Protein AF-A0A2V8WE41-F1 (afdb_monomer)

Mean predicted aligned error: 2.76 Å

Structure (mmCIF, N/CA/C/O backbone):
data_AF-A0A2V8WE41-F1
#
_entry.id   AF-A0A2V8WE41-F1
#
loop_
_atom_site.group_PDB
_atom_site.id
_atom_site.type_symbol
_atom_site.label_atom_id
_atom_site.label_alt_id
_atom_site.label_comp_id
_atom_site.label_asym_id
_atom_site.label_entity_id
_atom_site.label_seq_id
_atom_site.pdbx_PDB_ins_code
_atom_site.Cartn_x
_atom_site.Cartn_y
_atom_site.Cartn_z
_atom_site.occupancy
_atom_site.B_iso_or_equiv
_atom_site.auth_seq_id
_atom_site.auth_comp_id
_atom_site.auth_asym_id
_atom_site.auth_atom_id
_atom_site.pdbx_PDB_model_num
ATOM 1 N N . MET A 1 1 ? -6.592 -10.818 7.312 1.00 84.50 1 MET A N 1
ATOM 2 C CA . MET A 1 1 ? -8.055 -10.777 7.069 1.00 84.50 1 MET A CA 1
ATOM 3 C C . MET A 1 1 ? -8.878 -11.656 7.998 1.00 84.50 1 MET A C 1
ATOM 5 O O . MET A 1 1 ? -9.821 -11.130 8.564 1.00 84.50 1 MET A O 1
ATOM 9 N N . ALA A 1 2 ? -8.546 -12.934 8.218 1.00 91.69 2 ALA A N 1
ATOM 10 C CA . ALA A 1 2 ? -9.350 -13.812 9.088 1.00 91.69 2 ALA A CA 1
ATOM 11 C C . ALA A 1 2 ? -9.582 -13.257 10.512 1.00 91.69 2 ALA A C 1
ATOM 13 O O . ALA A 1 2 ? -10.676 -13.380 11.057 1.00 91.69 2 ALA A O 1
ATOM 14 N N . LEU A 1 3 ? -8.578 -12.574 11.078 1.00 94.12 3 LEU A N 1
ATOM 15 C CA . LEU A 1 3 ? -8.656 -11.977 12.416 1.00 94.12 3 LEU A CA 1
ATOM 16 C C . LEU A 1 3 ? -9.726 -10.892 12.559 1.00 94.12 3 LEU A C 1
ATOM 18 O O . LEU A 1 3 ? -10.172 -10.661 13.670 1.00 94.12 3 LEU A O 1
ATOM 22 N N . VAL A 1 4 ? -10.197 -10.273 11.473 1.00 95.44 4 VAL A N 1
ATOM 23 C CA . VAL A 1 4 ? -11.251 -9.246 11.549 1.00 95.44 4 VAL A CA 1
ATOM 24 C C . VAL A 1 4 ? -12.526 -9.781 12.221 1.00 95.44 4 VAL A C 1
ATOM 26 O O . VAL A 1 4 ? -13.232 -9.021 12.870 1.00 95.44 4 VAL A O 1
ATOM 29 N N . HIS A 1 5 ? -12.808 -11.083 12.105 1.00 93.94 5 HIS A N 1
ATOM 30 C CA . HIS A 1 5 ? -13.995 -11.696 12.708 1.00 93.94 5 HIS A CA 1
ATOM 31 C C . HIS A 1 5 ? -13.784 -12.167 14.151 1.00 93.94 5 HIS A C 1
ATOM 33 O O . HIS A 1 5 ? -14.721 -12.137 14.941 1.00 93.94 5 HIS A O 1
ATOM 39 N N . ALA A 1 6 ? -12.582 -12.645 14.479 1.00 96.06 6 ALA A N 1
ATOM 40 C CA . ALA A 1 6 ? -12.303 -13.300 15.759 1.00 96.06 6 ALA A CA 1
ATOM 41 C C . ALA A 1 6 ? -11.588 -12.392 16.773 1.00 96.06 6 ALA A C 1
ATOM 43 O O . ALA A 1 6 ? -11.730 -12.596 17.972 1.00 96.06 6 ALA A O 1
ATOM 44 N N . ALA A 1 7 ? -10.807 -11.430 16.281 1.00 97.31 7 ALA A N 1
ATOM 45 C CA . ALA A 1 7 ? -9.953 -10.530 17.053 1.00 97.31 7 ALA A CA 1
ATOM 46 C C . ALA A 1 7 ? -9.755 -9.198 16.287 1.00 97.31 7 ALA A C 1
ATOM 48 O O . ALA A 1 7 ? -8.649 -8.905 15.800 1.00 97.31 7 ALA A O 1
ATOM 49 N N . PRO A 1 8 ? -10.833 -8.415 16.065 1.00 97.25 8 PRO A N 1
ATOM 50 C CA . PRO A 1 8 ? -10.789 -7.192 15.263 1.00 97.25 8 PRO A CA 1
ATOM 51 C C . PRO A 1 8 ? -9.782 -6.163 15.789 1.00 97.25 8 PRO A C 1
ATOM 53 O O . PRO A 1 8 ? -9.145 -5.475 14.999 1.00 97.25 8 PRO A O 1
ATOM 56 N N . GLU A 1 9 ? -9.559 -6.091 17.096 1.00 97.81 9 GLU A N 1
ATOM 57 C CA . GLU A 1 9 ? -8.559 -5.231 17.729 1.00 97.81 9 GLU A CA 1
ATOM 58 C C . GLU A 1 9 ? -7.121 -5.559 17.297 1.00 97.81 9 GLU A C 1
ATOM 60 O O . GLU A 1 9 ? -6.329 -4.643 17.060 1.00 97.81 9 GLU A O 1
ATOM 65 N N . ILE A 1 10 ? -6.792 -6.842 17.096 1.00 98.06 10 ILE A N 1
ATOM 66 C CA . ILE A 1 10 ? -5.485 -7.254 16.560 1.00 98.06 10 ILE A CA 1
ATOM 67 C C . ILE A 1 10 ? -5.365 -6.819 15.098 1.00 98.06 10 ILE A C 1
ATOM 69 O O . ILE A 1 10 ? -4.333 -6.283 14.691 1.00 98.06 10 ILE A O 1
ATOM 73 N N . ALA A 1 11 ? -6.427 -6.999 14.305 1.00 98.06 11 ALA A N 1
ATOM 74 C CA . ALA A 1 11 ? -6.449 -6.535 12.919 1.00 98.06 11 ALA A CA 1
ATOM 75 C C . ALA A 1 11 ? -6.277 -5.008 12.836 1.00 98.06 11 ALA A C 1
ATOM 77 O O . ALA A 1 11 ? -5.469 -4.531 12.040 1.00 98.06 11 ALA A O 1
ATOM 78 N N . ARG A 1 12 ? -6.965 -4.257 13.704 1.00 98.50 12 ARG A N 1
ATOM 79 C CA . ARG A 1 12 ? -6.855 -2.798 13.827 1.00 98.50 12 ARG A CA 1
ATOM 80 C C . ARG A 1 12 ? -5.420 -2.370 14.121 1.00 98.50 12 ARG A C 1
ATOM 82 O O . ARG A 1 12 ? -4.882 -1.514 13.424 1.00 98.50 12 ARG A O 1
ATOM 89 N N . GLY A 1 13 ? -4.787 -2.986 15.120 1.00 98.44 13 GLY A N 1
ATOM 90 C CA . GLY A 1 13 ? -3.395 -2.706 15.472 1.00 98.44 13 GLY A CA 1
ATOM 91 C C . GLY A 1 13 ? -2.431 -3.003 14.322 1.00 98.44 13 GLY A C 1
ATOM 92 O O . GLY A 1 13 ? -1.543 -2.202 14.037 1.00 98.44 13 GLY A O 1
ATOM 93 N N . HIS A 1 14 ? -2.643 -4.110 13.606 1.00 98.19 14 HIS A N 1
ATOM 94 C CA . HIS A 1 14 ? -1.798 -4.489 12.475 1.00 98.19 14 HIS A CA 1
ATOM 95 C C . HIS A 1 14 ? -1.936 -3.536 11.278 1.00 98.19 14 HIS A C 1
ATOM 97 O O . HIS A 1 14 ? -0.935 -3.218 10.641 1.00 98.19 14 HIS A O 1
ATOM 103 N N . ILE A 1 15 ? -3.142 -3.029 10.999 1.00 98.69 15 ILE A N 1
ATOM 104 C CA . ILE A 1 15 ? -3.366 -2.004 9.965 1.00 98.69 15 ILE A CA 1
ATOM 105 C C . ILE A 1 15 ? -2.549 -0.746 10.272 1.00 98.69 15 ILE A C 1
ATOM 107 O O . ILE A 1 15 ? -1.835 -0.252 9.404 1.00 98.69 15 ILE A O 1
ATOM 111 N N . LEU A 1 16 ? -2.603 -0.257 11.515 1.00 98.81 16 LEU A N 1
ATOM 112 C CA . LEU A 1 16 ? -1.848 0.931 11.929 1.00 98.81 16 LEU A CA 1
ATOM 113 C C . LEU A 1 16 ? -0.333 0.679 11.925 1.00 98.81 16 LEU A C 1
ATOM 115 O O . LEU A 1 16 ? 0.436 1.558 11.541 1.00 98.81 16 LEU A O 1
ATOM 119 N N . CYS A 1 17 ? 0.101 -0.531 12.293 1.00 98.25 17 CYS A N 1
ATOM 120 C CA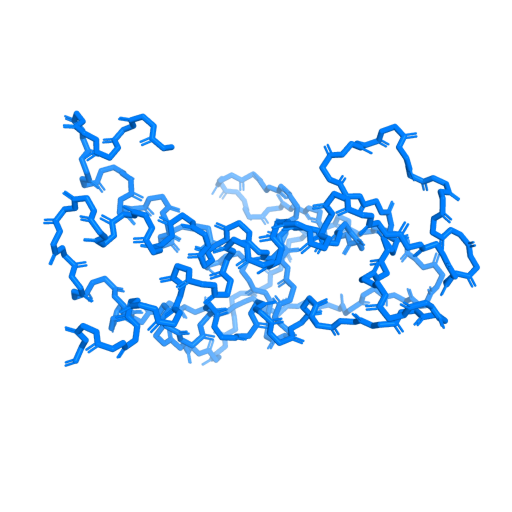 . CYS A 1 17 ? 1.503 -0.938 12.205 1.00 98.25 17 CYS A CA 1
ATOM 121 C C . CYS A 1 17 ? 2.012 -0.902 10.757 1.00 98.25 17 CYS A C 1
ATOM 123 O O . CYS A 1 17 ? 3.066 -0.320 10.503 1.00 98.25 17 CYS A O 1
ATOM 125 N N . ALA A 1 18 ? 1.245 -1.460 9.814 1.00 98.50 18 ALA A N 1
ATOM 126 C CA . ALA A 1 18 ? 1.572 -1.453 8.391 1.00 98.50 18 ALA A CA 1
ATOM 127 C C . ALA A 1 18 ? 1.534 -0.037 7.790 1.00 98.50 18 ALA A C 1
ATOM 129 O O . ALA A 1 18 ? 2.434 0.323 7.036 1.00 98.50 18 ALA A O 1
ATOM 130 N N . ALA A 1 19 ? 0.560 0.799 8.171 1.00 98.81 19 ALA A N 1
ATOM 131 C CA . ALA A 1 19 ? 0.517 2.209 7.768 1.00 98.81 19 ALA A CA 1
ATOM 132 C C . ALA A 1 19 ? 1.784 2.963 8.212 1.00 98.81 19 ALA A C 1
ATOM 134 O O . ALA A 1 19 ? 2.383 3.694 7.431 1.00 98.81 19 ALA A O 1
ATOM 135 N N . ALA A 1 20 ? 2.290 2.685 9.419 1.00 98.50 20 ALA A N 1
ATOM 136 C CA . ALA A 1 20 ? 3.538 3.268 9.917 1.00 98.50 20 ALA A CA 1
ATOM 137 C C . ALA A 1 20 ? 4.795 2.810 9.151 1.00 98.50 20 ALA A C 1
ATOM 139 O O . ALA A 1 20 ? 5.902 3.206 9.517 1.00 98.50 20 ALA A O 1
ATOM 140 N N . ARG A 1 21 ? 4.656 1.926 8.150 1.00 98.56 21 ARG A N 1
ATOM 141 C CA . ARG A 1 21 ? 5.721 1.499 7.230 1.00 98.56 21 ARG A CA 1
ATOM 142 C C . ARG A 1 21 ? 5.619 2.148 5.844 1.00 98.56 21 ARG A C 1
ATOM 144 O O . ARG A 1 21 ? 6.365 1.768 4.940 1.00 98.56 21 ARG A O 1
ATOM 151 N N . GLN A 1 22 ? 4.717 3.113 5.667 1.00 98.81 22 GLN A N 1
ATOM 152 C CA . GLN A 1 22 ? 4.604 3.906 4.448 1.00 98.81 22 GLN A CA 1
ATOM 153 C C . GLN A 1 22 ? 5.600 5.068 4.456 1.00 98.81 22 GLN A C 1
ATOM 155 O O . GLN A 1 22 ? 5.727 5.791 5.443 1.00 98.81 22 GLN A O 1
ATOM 160 N N . PHE A 1 23 ? 6.297 5.267 3.343 1.00 98.69 23 PHE A N 1
ATOM 161 C CA . PHE A 1 23 ? 7.160 6.419 3.117 1.00 98.69 23 PHE A CA 1
ATOM 162 C C . PHE A 1 23 ? 6.346 7.664 2.758 1.00 98.69 23 PHE A C 1
ATOM 164 O O . PHE A 1 23 ? 5.219 7.571 2.269 1.00 98.69 23 PHE A O 1
ATOM 171 N N . VAL A 1 24 ? 6.929 8.849 2.942 1.00 98.19 24 VAL A N 1
ATOM 172 C CA . VAL A 1 24 ? 6.277 10.125 2.594 1.00 98.19 24 VAL A CA 1
ATOM 173 C C . VAL A 1 24 ? 5.805 10.189 1.133 1.00 98.19 24 VAL A C 1
ATOM 175 O O . VAL A 1 24 ? 4.794 10.839 0.858 1.00 98.19 24 VAL A O 1
ATOM 178 N N . GLU A 1 25 ? 6.475 9.482 0.214 1.00 97.38 25 GLU A N 1
ATOM 179 C CA . GLU A 1 25 ? 6.115 9.391 -1.208 1.00 97.38 25 GLU A CA 1
ATOM 180 C C . GLU A 1 25 ? 4.944 8.433 -1.516 1.00 97.38 25 GLU A C 1
ATOM 182 O O . GLU A 1 25 ? 4.476 8.386 -2.657 1.00 97.38 25 GLU A O 1
ATOM 187 N N . GLY A 1 26 ? 4.455 7.682 -0.524 1.00 97.44 26 GLY A N 1
ATOM 188 C CA . GLY A 1 26 ? 3.282 6.809 -0.621 1.00 97.44 26 GLY A CA 1
ATOM 189 C C . GLY A 1 26 ? 3.572 5.336 -0.926 1.00 97.44 26 GLY A C 1
ATOM 190 O O . GLY A 1 26 ? 2.661 4.516 -0.812 1.00 97.44 26 GLY A O 1
ATOM 191 N N . ASP A 1 27 ? 4.806 4.975 -1.290 1.00 97.75 27 ASP A N 1
ATOM 192 C CA . ASP A 1 27 ? 5.252 3.576 -1.315 1.00 97.75 27 ASP A CA 1
ATOM 193 C C . ASP A 1 27 ? 5.609 3.083 0.095 1.00 97.75 27 ASP A C 1
ATOM 195 O O . ASP A 1 27 ? 5.593 3.851 1.053 1.00 97.75 27 ASP A O 1
ATOM 199 N N . VAL A 1 28 ? 5.888 1.791 0.246 1.00 98.38 28 VAL A N 1
ATOM 200 C CA . VAL A 1 28 ? 6.010 1.132 1.556 1.00 98.38 28 VAL A CA 1
ATOM 201 C C . VAL A 1 28 ? 7.273 0.274 1.633 1.00 98.38 28 VAL A C 1
ATOM 203 O O . VAL A 1 28 ? 7.940 0.024 0.626 1.00 98.38 28 VAL A O 1
ATOM 206 N N . GLN A 1 29 ? 7.614 -0.189 2.835 1.00 98.38 29 GLN A N 1
ATOM 207 C CA . GLN A 1 29 ? 8.491 -1.352 2.973 1.00 98.38 29 GLN A CA 1
ATOM 208 C C . GLN A 1 29 ? 7.726 -2.616 2.546 1.00 98.38 29 GLN A C 1
ATOM 210 O O . GLN A 1 29 ? 6.652 -2.885 3.077 1.00 98.38 29 GLN A O 1
ATOM 215 N N . HIS A 1 30 ? 8.300 -3.401 1.636 1.00 97.88 30 HIS A N 1
ATOM 216 C CA . HIS A 1 30 ? 7.763 -4.689 1.180 1.00 97.88 30 HIS A CA 1
ATOM 217 C C . HIS A 1 30 ? 7.709 -5.713 2.327 1.00 97.88 30 HIS A C 1
ATOM 219 O O . HIS A 1 30 ? 6.750 -6.460 2.490 1.00 97.88 30 HIS A O 1
ATOM 225 N N . TRP A 1 31 ? 8.729 -5.690 3.187 1.00 97.56 31 TRP A N 1
ATOM 226 C CA . TRP A 1 31 ? 8.748 -6.362 4.485 1.00 97.56 31 TRP A CA 1
ATOM 227 C C . TRP A 1 31 ? 9.684 -5.620 5.4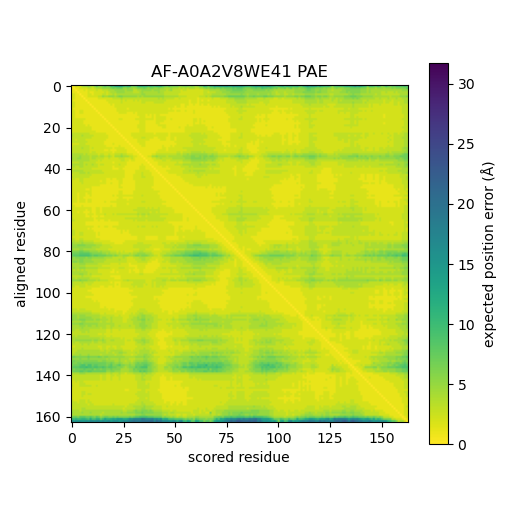42 1.00 97.56 31 TRP A C 1
ATOM 229 O O . TRP A 1 31 ? 10.551 -4.854 5.009 1.00 97.56 31 TRP A O 1
ATOM 239 N N . TRP A 1 32 ? 9.531 -5.857 6.746 1.00 98.19 32 TRP A N 1
ATOM 240 C CA . TRP A 1 32 ? 10.400 -5.290 7.779 1.00 98.19 32 TRP A CA 1
ATOM 241 C C . TRP A 1 32 ? 10.532 -6.212 8.997 1.00 98.19 32 TRP A C 1
ATOM 243 O O . TRP A 1 32 ? 9.673 -7.048 9.272 1.00 98.19 32 TRP A O 1
ATOM 253 N N . HIS A 1 33 ? 11.605 -6.021 9.759 1.00 97.50 33 HIS A N 1
ATOM 254 C CA . HIS A 1 33 ? 11.796 -6.598 11.082 1.00 97.50 33 HIS A CA 1
ATOM 255 C C . HIS A 1 33 ? 11.094 -5.725 12.134 1.00 97.50 33 HIS A C 1
ATOM 257 O O . HIS A 1 33 ? 11.444 -4.548 12.259 1.00 97.50 33 HIS A O 1
ATOM 263 N N . PRO A 1 34 ? 10.147 -6.263 12.926 1.00 94.25 34 PRO A N 1
ATOM 264 C CA . PRO A 1 34 ? 9.396 -5.470 13.904 1.00 94.25 34 PRO A CA 1
ATOM 265 C C . PRO A 1 34 ? 10.259 -4.783 14.970 1.00 94.25 34 PRO A C 1
ATOM 267 O O . PRO A 1 34 ? 9.931 -3.682 15.395 1.00 94.25 34 PRO A O 1
ATOM 270 N N . GLU A 1 35 ? 11.360 -5.414 15.386 1.00 93.81 35 GLU A N 1
ATOM 271 C CA . GLU A 1 35 ? 12.213 -4.913 16.473 1.00 93.81 35 GLU A CA 1
ATOM 272 C C . GLU A 1 35 ? 13.077 -3.719 16.054 1.00 93.81 35 GLU A C 1
ATOM 274 O O . GLU A 1 35 ? 13.228 -2.763 16.809 1.00 93.81 35 GLU A O 1
ATOM 279 N N . SER A 1 36 ? 13.650 -3.767 14.848 1.00 96.06 36 SER A N 1
ATOM 280 C CA . SER A 1 36 ? 14.603 -2.758 14.369 1.00 96.06 36 SER A CA 1
ATOM 281 C C . SER A 1 36 ? 14.011 -1.784 13.354 1.00 96.06 36 SER A C 1
ATOM 283 O O . SER A 1 36 ? 14.604 -0.741 13.093 1.00 96.06 36 SER A O 1
ATOM 285 N N . GLY A 1 37 ? 12.885 -2.129 12.724 1.00 96.69 37 GLY A N 1
ATOM 286 C CA . GLY A 1 37 ? 12.351 -1.414 11.563 1.00 96.69 37 GLY A CA 1
ATOM 287 C C . GLY A 1 37 ? 13.169 -1.604 10.280 1.00 96.69 37 GLY A C 1
ATOM 288 O O . GLY A 1 37 ? 12.807 -1.034 9.249 1.00 96.69 37 GLY A O 1
ATOM 289 N N . ALA A 1 38 ? 14.247 -2.401 10.314 1.00 98.06 38 ALA A N 1
ATOM 290 C CA . ALA A 1 38 ? 15.024 -2.743 9.128 1.00 98.06 38 ALA A CA 1
ATOM 291 C C . ALA A 1 38 ? 14.129 -3.471 8.125 1.00 98.06 38 ALA A C 1
ATOM 293 O O . ALA A 1 38 ? 13.483 -4.453 8.481 1.00 98.06 38 ALA A O 1
ATOM 294 N N . GLY A 1 39 ? 14.095 -3.013 6.882 1.00 97.88 39 GLY A N 1
ATOM 295 C CA . GLY A 1 39 ? 13.208 -3.586 5.881 1.00 97.88 39 GLY A CA 1
ATOM 296 C C . GLY A 1 39 ? 13.576 -3.170 4.473 1.00 97.88 39 GLY A C 1
ATOM 297 O O . GLY A 1 39 ? 14.421 -2.293 4.266 1.00 97.88 39 GLY A O 1
ATOM 298 N N . VAL A 1 40 ? 12.948 -3.821 3.502 1.00 97.88 40 VAL A N 1
ATOM 299 C CA . VAL A 1 40 ? 13.264 -3.623 2.088 1.00 97.88 40 VAL A CA 1
ATOM 300 C C . VAL A 1 40 ? 12.238 -2.700 1.454 1.00 97.88 40 VAL A C 1
ATOM 302 O O . VAL A 1 40 ? 11.041 -2.960 1.504 1.00 97.88 40 VAL A O 1
ATOM 305 N N . ARG A 1 41 ? 12.715 -1.624 0.828 1.00 98.00 41 ARG A 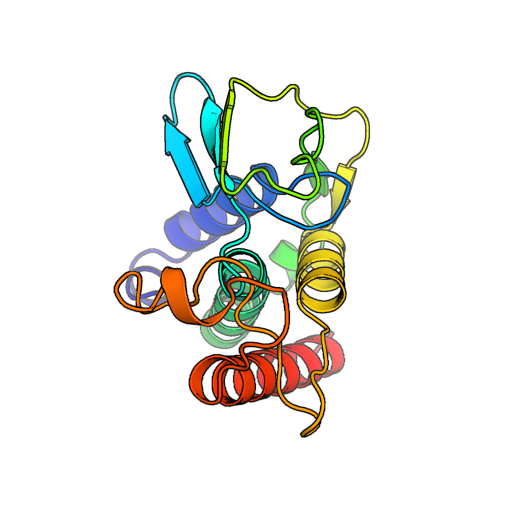N 1
ATOM 306 C CA . ARG A 1 41 ? 11.929 -0.779 -0.078 1.00 98.00 41 ARG A CA 1
ATOM 307 C C . ARG A 1 41 ? 12.105 -1.317 -1.495 1.00 98.00 41 ARG A C 1
ATOM 309 O O . ARG A 1 41 ? 13.246 -1.467 -1.930 1.00 98.00 41 ARG A O 1
ATOM 316 N N . THR A 1 42 ? 11.015 -1.608 -2.200 1.00 96.88 42 THR A N 1
ATOM 317 C CA . THR A 1 42 ? 11.034 -2.240 -3.534 1.00 96.88 42 THR A CA 1
ATOM 318 C C . THR A 1 42 ? 10.269 -1.402 -4.566 1.00 96.88 42 THR A C 1
ATOM 320 O O . THR A 1 42 ? 9.768 -0.312 -4.282 1.00 96.88 42 THR A O 1
ATOM 323 N N . ARG A 1 43 ? 10.185 -1.913 -5.800 1.00 95.88 43 ARG A N 1
ATOM 324 C CA . ARG A 1 43 ? 9.267 -1.432 -6.845 1.00 95.88 43 ARG A CA 1
ATOM 325 C C . ARG A 1 43 ? 8.090 -2.387 -7.081 1.00 95.88 43 ARG A C 1
ATOM 327 O O . ARG A 1 43 ? 7.513 -2.337 -8.169 1.00 95.88 43 ARG A O 1
ATOM 334 N N . ILE A 1 44 ? 7.776 -3.262 -6.124 1.00 97.50 44 ILE A N 1
ATOM 335 C CA . ILE A 1 44 ? 6.618 -4.158 -6.211 1.00 97.50 44 ILE A CA 1
ATOM 336 C C . ILE A 1 44 ? 5.349 -3.300 -6.203 1.00 97.50 44 ILE A C 1
ATOM 338 O O . ILE A 1 44 ? 5.209 -2.345 -5.438 1.00 97.50 44 ILE A O 1
ATOM 342 N N . SER A 1 45 ? 4.497 -3.537 -7.191 1.00 97.44 45 SER A N 1
ATOM 343 C CA . SER A 1 45 ? 3.472 -2.585 -7.620 1.00 97.44 45 SER A CA 1
ATOM 344 C C . SER A 1 45 ? 2.181 -2.671 -6.809 1.00 97.44 45 SER A C 1
ATOM 346 O O . SER A 1 45 ? 1.486 -1.660 -6.675 1.00 97.44 45 SER A O 1
ATOM 348 N N . ASP A 1 46 ? 1.890 -3.833 -6.226 1.00 98.19 46 ASP A N 1
ATOM 349 C CA . ASP A 1 46 ? 0.705 -4.078 -5.407 1.00 98.19 46 ASP A CA 1
ATOM 350 C C . ASP A 1 46 ? 0.905 -3.776 -3.920 1.00 98.19 46 ASP A C 1
ATOM 352 O O . ASP A 1 46 ? -0.083 -3.502 -3.239 1.00 98.19 46 ASP A O 1
ATOM 356 N N . ASP A 1 47 ? 2.152 -3.737 -3.435 1.00 98.31 47 ASP A N 1
ATOM 357 C CA . ASP A 1 47 ? 2.496 -3.459 -2.032 1.00 98.31 47 ASP A CA 1
ATOM 358 C C . ASP A 1 47 ? 1.682 -2.299 -1.417 1.00 98.31 47 ASP A C 1
ATOM 360 O O . ASP A 1 47 ? 1.077 -2.494 -0.356 1.00 98.31 47 ASP A O 1
ATOM 364 N N . PRO A 1 48 ? 1.573 -1.104 -2.048 1.00 98.38 48 PRO A N 1
ATOM 365 C CA . PRO A 1 48 ? 0.826 -0.001 -1.447 1.00 98.38 48 PRO A CA 1
ATOM 366 C C . PRO A 1 48 ? -0.684 -0.277 -1.363 1.00 98.38 48 PRO A C 1
ATOM 368 O O . PRO A 1 48 ? -1.335 0.156 -0.414 1.00 98.38 48 PRO A O 1
ATOM 371 N N . LEU A 1 49 ? -1.258 -1.004 -2.329 1.00 98.56 49 LEU A N 1
ATOM 372 C CA . LEU A 1 49 ? -2.708 -1.206 -2.467 1.00 98.56 49 LEU A CA 1
ATOM 373 C C . LEU A 1 49 ? -3.299 -2.134 -1.402 1.00 98.56 49 LEU A C 1
ATOM 375 O O . LEU A 1 49 ? -4.502 -2.077 -1.133 1.00 98.56 49 LEU A O 1
ATOM 379 N N . TRP A 1 50 ? -2.477 -2.946 -0.739 1.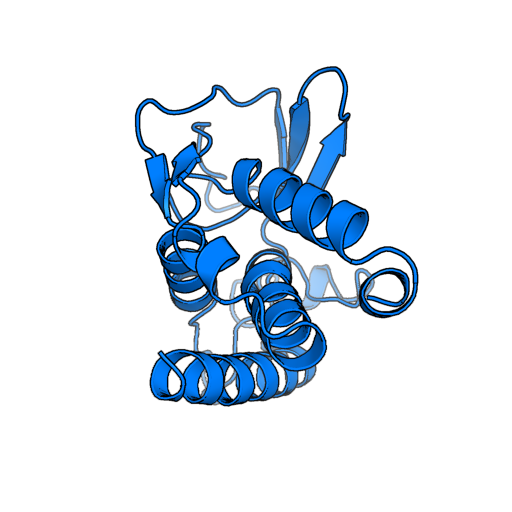00 98.62 50 TRP A N 1
ATOM 380 C CA . TRP A 1 50 ? -2.945 -3.792 0.356 1.00 98.62 50 TRP A CA 1
ATOM 381 C C . TRP A 1 50 ? -3.474 -2.987 1.547 1.00 98.62 50 TRP A C 1
ATOM 383 O O . TRP A 1 50 ? -4.443 -3.409 2.183 1.00 98.62 50 TRP A O 1
ATOM 393 N N . LEU A 1 51 ? -2.905 -1.812 1.834 1.00 98.62 51 LEU A N 1
ATOM 394 C CA . LEU A 1 51 ? -3.354 -0.969 2.944 1.00 98.62 51 LEU A CA 1
ATOM 395 C C . LEU A 1 51 ? -4.808 -0.474 2.779 1.00 98.62 51 LEU A C 1
ATOM 397 O O . LEU A 1 51 ? -5.621 -0.753 3.670 1.00 98.62 51 LEU A O 1
ATOM 401 N N . PRO A 1 52 ? -5.190 0.212 1.679 1.00 98.44 52 PRO A N 1
ATOM 402 C CA . PRO A 1 52 ? -6.576 0.624 1.460 1.00 98.44 52 PRO A CA 1
ATOM 403 C C . PRO A 1 52 ? -7.529 -0.572 1.341 1.00 98.44 52 PRO A C 1
ATOM 405 O O . PRO A 1 52 ? -8.625 -0.513 1.902 1.00 98.44 52 PRO A O 1
ATOM 408 N N . PHE A 1 53 ? -7.109 -1.677 0.708 1.00 98.31 53 PHE A N 1
ATOM 409 C CA . PHE A 1 53 ? -7.913 -2.902 0.609 1.00 98.31 53 PHE A CA 1
ATOM 410 C C . PHE A 1 53 ? -8.313 -3.449 1.988 1.00 98.31 53 PHE A C 1
ATOM 412 O O . PHE A 1 53 ? -9.493 -3.646 2.295 1.00 98.31 53 PHE A O 1
ATOM 419 N N . VAL A 1 54 ? -7.320 -3.677 2.852 1.00 98.00 54 VAL A N 1
ATOM 420 C CA . VAL A 1 54 ? -7.538 -4.242 4.188 1.00 98.00 54 VAL A CA 1
ATOM 421 C C . VAL A 1 54 ? -8.306 -3.265 5.073 1.00 98.00 54 VAL A C 1
ATOM 423 O O . VAL A 1 54 ? -9.185 -3.693 5.822 1.00 98.00 54 VAL A O 1
ATOM 426 N N . THR A 1 55 ? -8.022 -1.966 4.964 1.00 98.38 55 THR A N 1
ATOM 427 C CA . THR A 1 55 ? -8.719 -0.917 5.721 1.00 98.38 55 THR A CA 1
ATOM 428 C C . THR A 1 55 ? -10.207 -0.889 5.392 1.00 98.38 55 THR A C 1
ATOM 430 O O . THR A 1 55 ? -11.031 -0.971 6.303 1.00 98.38 55 THR A O 1
ATOM 433 N N . ALA A 1 56 ? -10.571 -0.850 4.106 1.00 97.75 56 ALA A N 1
ATOM 434 C CA . ALA A 1 56 ? -11.972 -0.845 3.694 1.00 97.75 56 ALA A CA 1
ATOM 435 C C . ALA A 1 56 ? -12.704 -2.100 4.178 1.00 97.75 56 ALA A C 1
ATOM 437 O O . ALA A 1 56 ? -13.799 -2.018 4.740 1.00 97.75 56 ALA A O 1
ATOM 438 N N . ARG A 1 57 ? -12.071 -3.272 4.055 1.00 96.81 57 ARG A N 1
ATOM 439 C CA . ARG A 1 57 ? -12.666 -4.525 4.525 1.00 96.81 57 ARG A CA 1
ATOM 440 C C . ARG A 1 57 ? -12.785 -4.596 6.050 1.00 96.81 57 ARG A C 1
ATOM 442 O O . ARG A 1 57 ? -13.777 -5.146 6.529 1.00 96.81 57 ARG A O 1
ATOM 449 N N . TYR A 1 58 ? -11.828 -4.053 6.804 1.00 97.88 58 TYR A N 1
ATOM 450 C CA . TYR A 1 58 ? -11.928 -3.927 8.261 1.00 97.88 58 TYR A CA 1
ATOM 451 C C . TYR A 1 58 ? -13.148 -3.088 8.637 1.00 97.88 58 TYR A C 1
ATOM 453 O O . TYR A 1 58 ? -14.039 -3.612 9.301 1.00 97.88 58 TYR A O 1
ATOM 461 N N . VAL A 1 59 ? -13.249 -1.853 8.129 1.00 97.38 59 VAL A N 1
ATOM 462 C CA . VAL A 1 59 ? -14.356 -0.939 8.463 1.00 97.38 59 VAL A CA 1
ATOM 463 C C . VAL A 1 59 ? -15.703 -1.537 8.066 1.00 97.38 59 VAL A C 1
ATOM 465 O O . VAL A 1 59 ? -16.628 -1.543 8.871 1.00 97.38 59 VAL A O 1
ATOM 468 N N . ARG A 1 60 ? -15.807 -2.122 6.868 1.00 95.44 60 ARG A N 1
ATOM 469 C CA . ARG A 1 60 ? -17.032 -2.789 6.399 1.00 95.44 60 ARG A CA 1
ATOM 470 C C . ARG A 1 60 ? -17.483 -3.916 7.332 1.00 95.44 60 ARG A C 1
ATOM 472 O O . ARG A 1 60 ? -18.675 -4.153 7.478 1.00 95.44 60 ARG A O 1
ATOM 479 N N . THR A 1 61 ? -16.537 -4.642 7.925 1.00 95.88 61 THR A N 1
ATOM 480 C CA . THR A 1 61 ? -16.849 -5.816 8.749 1.00 95.88 61 THR A CA 1
ATOM 481 C C . THR A 1 61 ? -17.117 -5.450 10.208 1.00 95.88 61 THR A C 1
ATOM 483 O O . THR A 1 61 ? -17.941 -6.096 10.847 1.00 95.88 61 THR A O 1
ATOM 486 N N . THR A 1 62 ? -16.426 -4.443 10.746 1.00 96.62 62 THR A N 1
ATOM 487 C CA . THR A 1 62 ? -16.502 -4.074 12.170 1.00 96.62 62 THR A CA 1
ATOM 488 C C . THR A 1 62 ? -17.392 -2.865 12.441 1.00 96.62 62 THR A C 1
ATOM 490 O O . THR A 1 62 ? -17.825 -2.677 13.574 1.00 96.62 62 THR A O 1
ATOM 493 N N . GLY A 1 63 ? -17.642 -2.024 11.435 1.00 95.50 63 GLY A N 1
ATOM 494 C CA . GLY A 1 63 ? -18.273 -0.712 11.591 1.00 95.50 63 GLY A CA 1
ATOM 495 C C . GLY A 1 63 ? -17.362 0.360 12.203 1.00 95.50 63 GLY A C 1
ATOM 496 O O . GLY A 1 63 ? -17.791 1.501 12.356 1.00 95.50 63 GLY A O 1
ATOM 497 N N . ASP A 1 64 ? -16.108 0.039 12.548 1.00 96.62 64 ASP A N 1
ATOM 498 C CA . ASP A 1 64 ? -15.176 0.983 13.175 1.00 96.62 64 ASP A CA 1
ATOM 499 C C . ASP A 1 64 ? -14.552 1.933 12.141 1.00 96.62 64 ASP A C 1
ATOM 501 O O . ASP A 1 64 ? -13.398 1.784 11.741 1.00 96.62 64 ASP A O 1
ATOM 505 N N . ALA A 1 65 ? -15.314 2.943 11.722 1.00 96.62 65 ALA A N 1
ATOM 506 C CA . ALA A 1 65 ? -14.819 4.000 10.842 1.00 96.62 65 ALA A CA 1
ATOM 507 C C . ALA A 1 65 ? -13.804 4.934 11.532 1.00 96.62 65 ALA A C 1
ATOM 509 O O . ALA A 1 65 ? -13.040 5.616 10.851 1.00 96.62 65 ALA A O 1
ATOM 510 N N . THR A 1 66 ? -13.734 4.938 12.870 1.00 97.00 66 THR A N 1
ATOM 511 C CA . THR A 1 66 ? -12.828 5.819 13.634 1.00 97.00 66 THR A CA 1
ATOM 512 C C . THR A 1 66 ? -11.352 5.485 13.418 1.00 97.00 66 THR A C 1
ATOM 514 O O . THR A 1 66 ? -10.479 6.325 13.652 1.00 97.00 66 THR A O 1
ATOM 517 N N . ILE A 1 67 ? -11.051 4.272 12.930 1.00 98.19 67 ILE A N 1
ATOM 518 C CA . ILE A 1 67 ? -9.697 3.891 12.520 1.00 98.19 67 ILE A CA 1
ATOM 519 C C . ILE A 1 67 ? -9.143 4.834 11.438 1.00 98.19 67 ILE A C 1
ATOM 521 O O . ILE A 1 67 ? -7.945 5.103 11.418 1.00 98.19 67 ILE A O 1
ATOM 525 N N . LEU A 1 68 ? -10.004 5.381 10.571 1.00 98.38 68 LEU A N 1
ATOM 526 C CA . LEU A 1 68 ? -9.601 6.260 9.471 1.00 98.38 68 LEU A CA 1
ATOM 527 C C . LEU A 1 68 ? -9.010 7.585 9.947 1.00 98.38 68 LEU A C 1
ATOM 529 O O . LEU A 1 68 ? -8.230 8.184 9.209 1.00 98.38 68 LEU A O 1
ATOM 533 N N . ASP A 1 69 ? -9.358 8.012 11.161 1.00 98.31 69 ASP A N 1
ATOM 534 C CA . ASP A 1 69 ? -8.905 9.259 11.780 1.00 98.31 69 ASP A CA 1
ATOM 535 C C . ASP A 1 69 ? -7.672 9.077 12.671 1.00 98.31 69 ASP A C 1
ATOM 537 O O . ASP A 1 69 ? -7.150 10.047 13.216 1.00 98.31 69 ASP A O 1
ATOM 541 N N . GLN A 1 70 ? -7.176 7.845 12.819 1.00 98.69 70 GLN A N 1
ATOM 542 C CA . GLN A 1 70 ? -5.953 7.587 13.575 1.00 98.69 70 GLN A CA 1
ATOM 543 C C . GLN A 1 70 ? -4.764 8.227 12.870 1.00 98.69 70 GLN A C 1
ATOM 545 O O . GLN A 1 70 ? -4.530 7.969 11.690 1.00 98.69 70 GLN A O 1
ATOM 550 N N . ILE A 1 71 ? -4.015 9.041 13.608 1.00 98.81 71 ILE A N 1
ATOM 551 C CA . ILE A 1 71 ? -2.802 9.687 13.119 1.00 98.81 71 ILE A CA 1
ATOM 552 C C . ILE A 1 71 ? -1.645 8.693 13.219 1.00 98.81 71 ILE A C 1
ATOM 554 O O . ILE A 1 71 ? -1.422 8.089 14.269 1.00 98.81 71 ILE A O 1
ATOM 558 N N . VAL A 1 72 ? -0.929 8.514 12.112 1.00 98.69 72 VAL A N 1
ATOM 559 C CA . VAL A 1 72 ? 0.209 7.603 11.988 1.00 98.69 72 VAL A CA 1
ATOM 560 C C . VAL A 1 72 ? 1.355 8.344 11.285 1.00 98.69 72 VAL A C 1
ATOM 562 O O . VAL A 1 72 ? 1.114 8.994 10.259 1.00 98.69 72 VAL A O 1
ATOM 565 N N . PRO A 1 73 ? 2.596 8.275 11.798 1.00 98.56 73 PRO A N 1
ATOM 566 C CA . PRO A 1 73 ? 3.738 8.899 11.142 1.00 98.56 73 PRO A CA 1
ATOM 567 C C . PRO A 1 73 ? 4.130 8.147 9.865 1.00 98.56 73 PRO A C 1
ATOM 569 O O . PRO A 1 73 ? 3.954 6.931 9.766 1.00 98.56 73 PRO A O 1
ATOM 572 N N . PHE A 1 74 ? 4.697 8.872 8.903 1.00 98.88 74 PHE A N 1
ATOM 573 C CA . PHE A 1 74 ? 5.348 8.277 7.736 1.00 98.88 74 PHE A CA 1
ATOM 574 C C . PHE A 1 74 ? 6.810 7.924 8.044 1.00 98.88 74 PHE A C 1
ATOM 576 O O . PHE A 1 74 ? 7.377 8.307 9.069 1.00 98.88 74 PHE A O 1
ATOM 583 N N . LEU A 1 75 ? 7.446 7.226 7.112 1.00 98.69 75 LEU A N 1
ATOM 584 C CA . LEU A 1 75 ? 8.880 6.982 7.087 1.00 98.69 75 LEU A CA 1
ATOM 585 C C . LEU A 1 75 ? 9.594 7.909 6.100 1.00 98.69 75 LEU A C 1
ATOM 587 O O . LEU A 1 75 ? 9.055 8.283 5.057 1.00 98.69 75 LEU A O 1
ATOM 591 N N . GLU A 1 76 ? 10.855 8.203 6.395 1.00 98.25 76 GLU A N 1
ATOM 592 C CA . GLU A 1 76 ? 11.787 8.860 5.485 1.00 98.25 76 GLU A CA 1
ATOM 593 C C . GLU A 1 76 ? 13.013 7.971 5.253 1.00 98.25 76 GLU A C 1
ATOM 595 O O . GLU A 1 76 ? 13.635 7.441 6.176 1.00 98.25 76 GLU A O 1
ATOM 600 N N . ALA A 1 77 ? 13.364 7.802 3.982 1.00 97.00 77 ALA A N 1
ATOM 601 C CA . ALA A 1 77 ? 14.606 7.191 3.536 1.00 97.00 77 ALA A CA 1
ATOM 602 C C . ALA A 1 77 ? 14.880 7.622 2.096 1.00 97.00 77 ALA A C 1
ATOM 604 O O . ALA A 1 77 ? 13.970 8.048 1.383 1.00 97.00 77 ALA A O 1
ATOM 605 N N . LYS A 1 78 ? 16.124 7.449 1.639 1.00 95.94 78 LYS A N 1
ATOM 606 C CA . LYS A 1 78 ? 16.491 7.702 0.243 1.00 95.94 78 LYS A CA 1
ATOM 607 C C . LYS A 1 78 ? 15.555 6.914 -0.704 1.00 95.94 78 LYS A C 1
ATOM 609 O O . LYS A 1 78 ? 15.411 5.701 -0.521 1.00 95.94 78 LYS A O 1
ATOM 614 N N . PRO A 1 79 ? 14.926 7.563 -1.702 1.00 95.50 79 PRO A N 1
ATOM 615 C CA . PRO A 1 79 ? 14.177 6.864 -2.742 1.00 95.50 79 PRO A CA 1
ATOM 616 C C . PRO A 1 79 ? 15.071 5.928 -3.557 1.00 95.50 79 PRO A C 1
ATOM 618 O O . PRO A 1 79 ? 16.270 6.171 -3.702 1.00 95.50 79 PRO A O 1
ATOM 621 N N . LEU A 1 80 ? 14.473 4.886 -4.139 1.00 95.44 80 LEU A N 1
ATOM 622 C CA . LEU A 1 80 ? 15.187 4.001 -5.058 1.00 95.44 80 LEU A CA 1
ATOM 623 C C . LEU A 1 80 ? 15.646 4.770 -6.298 1.00 95.44 80 LEU A C 1
ATOM 625 O O . LEU A 1 80 ? 14.848 5.439 -6.965 1.00 95.44 80 LEU A O 1
ATOM 629 N N . GLU A 1 81 ? 16.919 4.608 -6.649 1.00 94.06 81 GLU A N 1
ATOM 630 C CA . GLU A 1 81 ? 17.458 5.115 -7.912 1.00 94.06 81 GLU A CA 1
ATOM 631 C C . GLU A 1 81 ? 16.744 4.458 -9.104 1.00 94.06 81 GLU A C 1
ATOM 633 O O . GLU A 1 81 ? 16.124 3.398 -8.975 1.00 94.06 81 GLU A O 1
ATOM 638 N N . ALA A 1 82 ? 16.786 5.084 -10.283 1.00 88.00 82 ALA A N 1
ATOM 639 C CA . ALA A 1 82 ? 15.959 4.675 -11.425 1.00 88.00 82 ALA A CA 1
ATOM 640 C C . ALA A 1 82 ? 16.153 3.199 -11.832 1.00 88.00 82 ALA A C 1
ATOM 642 O O . ALA A 1 82 ? 15.183 2.530 -12.177 1.00 88.00 82 ALA A O 1
ATOM 643 N N . GLN A 1 83 ? 17.382 2.685 -11.747 1.00 86.75 83 GLN A N 1
ATOM 644 C CA . GLN A 1 83 ? 17.740 1.300 -12.075 1.00 86.75 83 GLN A CA 1
ATOM 645 C C . GLN A 1 83 ? 17.776 0.374 -10.849 1.00 86.75 83 GLN A C 1
ATOM 647 O O . GLN A 1 83 ? 18.010 -0.823 -10.995 1.00 86.75 83 GLN A O 1
ATOM 652 N N . GLN A 1 84 ? 17.549 0.907 -9.648 1.00 92.50 84 GLN A N 1
ATOM 653 C CA . GLN A 1 84 ? 17.543 0.131 -8.417 1.00 92.50 84 GLN A CA 1
ATOM 654 C C . GLN A 1 84 ? 16.178 -0.542 -8.229 1.00 92.50 84 GLN A C 1
ATOM 656 O O . GLN A 1 84 ? 15.135 0.120 -8.261 1.00 92.50 84 GLN A O 1
ATOM 661 N N . THR A 1 85 ? 16.187 -1.860 -8.039 1.00 91.12 85 THR A N 1
ATOM 662 C CA . THR A 1 85 ? 14.981 -2.668 -7.797 1.00 91.12 85 THR A CA 1
ATOM 663 C C . THR A 1 85 ? 14.577 -2.664 -6.331 1.00 91.12 85 THR A C 1
ATOM 665 O O . THR A 1 85 ? 13.385 -2.621 -6.031 1.00 91.12 85 THR A O 1
ATOM 668 N N . GLU A 1 86 ? 15.564 -2.671 -5.433 1.00 95.44 86 GLU A N 1
ATOM 669 C CA . GLU A 1 86 ? 15.353 -2.745 -3.993 1.00 95.44 86 GLU A CA 1
ATOM 670 C C . GLU A 1 86 ? 16.475 -2.085 -3.181 1.00 95.44 86 GLU A C 1
ATOM 672 O O . GLU A 1 86 ? 17.600 -1.896 -3.655 1.00 95.44 86 GLU A O 1
ATOM 677 N N . SER A 1 87 ? 16.162 -1.740 -1.933 1.00 97.56 87 SER A N 1
ATOM 678 C CA . SER A 1 87 ? 17.119 -1.253 -0.942 1.00 97.56 87 SER A CA 1
ATOM 679 C C . SER A 1 87 ? 16.732 -1.747 0.445 1.00 97.56 87 SER A C 1
ATOM 681 O O . SER A 1 87 ? 15.626 -1.467 0.904 1.00 97.56 87 SER A O 1
ATOM 683 N N . LEU A 1 88 ? 17.660 -2.413 1.134 1.00 97.56 88 LEU A N 1
ATOM 684 C CA . LEU A 1 88 ? 17.541 -2.728 2.557 1.00 97.56 88 LEU A CA 1
ATOM 685 C C . LEU A 1 88 ? 18.110 -1.569 3.380 1.00 97.56 88 LEU A C 1
ATOM 687 O O . LEU A 1 88 ? 19.267 -1.185 3.202 1.00 97.56 88 LEU A O 1
ATOM 691 N N . SER A 1 89 ? 17.313 -1.008 4.284 1.00 97.25 89 SER A N 1
ATOM 692 C CA . SER A 1 89 ? 17.763 0.040 5.204 1.00 97.25 89 SER A CA 1
ATOM 693 C C . SER A 1 89 ? 16.924 0.064 6.481 1.00 97.25 89 SER A C 1
ATOM 695 O O . SER A 1 89 ? 15.888 -0.596 6.581 1.00 97.25 89 SER A O 1
ATOM 697 N N . ILE A 1 90 ? 17.390 0.824 7.474 1.00 98.12 90 ILE A N 1
ATOM 698 C CA . ILE A 1 90 ? 16.584 1.229 8.627 1.00 98.12 90 ILE A CA 1
ATOM 699 C C . ILE A 1 90 ? 16.130 2.667 8.345 1.00 98.12 90 ILE A C 1
ATOM 701 O O . ILE A 1 90 ? 16.965 3.574 8.389 1.00 98.12 90 ILE A O 1
ATOM 705 N N . PRO A 1 91 ? 14.858 2.886 7.978 1.00 97.69 91 PRO A N 1
ATOM 706 C CA . PRO A 1 91 ? 14.338 4.220 7.722 1.00 97.69 91 PRO A CA 1
ATOM 707 C C . PRO A 1 91 ? 14.161 4.992 9.030 1.00 97.69 91 PRO A C 1
ATOM 709 O O . PRO A 1 91 ? 14.015 4.402 10.103 1.00 97.69 91 PRO A O 1
ATOM 712 N N . ILE A 1 92 ? 14.137 6.319 8.936 1.00 97.88 92 ILE A N 1
ATOM 713 C CA . ILE A 1 92 ? 13.798 7.168 10.079 1.00 97.88 92 ILE A CA 1
ATOM 714 C C . ILE A 1 92 ? 12.290 7.415 10.103 1.00 97.88 92 ILE A C 1
ATOM 716 O O . ILE A 1 92 ? 11.635 7.447 9.059 1.00 97.88 92 ILE A O 1
ATOM 720 N N . VAL A 1 93 ? 11.736 7.601 11.298 1.00 98.12 93 VAL A N 1
ATOM 721 C CA . VAL A 1 93 ? 10.360 8.085 11.445 1.00 98.12 93 VAL A CA 1
ATOM 722 C C . VAL A 1 93 ? 10.341 9.561 11.050 1.00 98.12 93 VAL A C 1
ATOM 724 O O . VAL A 1 93 ? 11.117 10.351 11.585 1.00 98.12 93 VAL A O 1
ATOM 727 N N . SER A 1 94 ? 9.488 9.912 10.091 1.00 97.81 94 SER A N 1
ATOM 728 C CA . SER A 1 94 ? 9.326 11.280 9.600 1.00 97.81 94 SER A CA 1
ATOM 729 C C . SER A 1 94 ? 8.698 12.176 10.669 1.00 97.81 94 SER A C 1
ATOM 731 O O . SER A 1 94 ? 7.921 11.721 11.507 1.00 97.81 94 SER A O 1
ATOM 733 N N . HIS A 1 95 ? 8.964 13.480 10.585 1.00 97.38 95 HIS A N 1
ATOM 734 C CA . HIS A 1 95 ? 8.160 14.490 11.284 1.00 97.38 95 HIS A CA 1
ATOM 735 C C . HIS A 1 95 ? 6.783 14.704 10.635 1.00 97.38 95 HIS A C 1
ATOM 737 O O . HIS A 1 95 ? 5.925 15.369 11.210 1.00 97.38 95 HIS A O 1
ATOM 7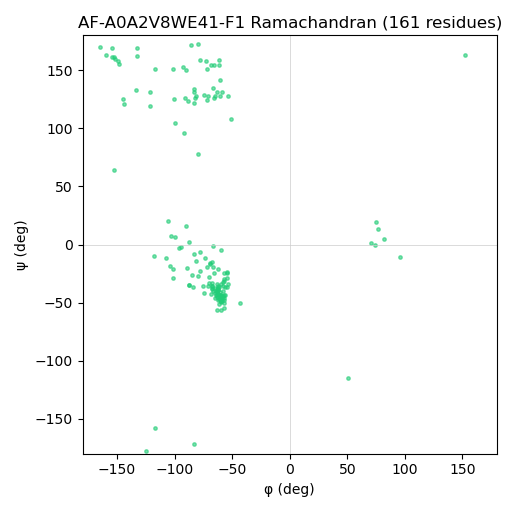43 N N . THR A 1 96 ? 6.577 14.165 9.433 1.00 98.25 96 THR A N 1
ATOM 744 C CA . THR A 1 96 ? 5.293 14.171 8.741 1.00 98.25 96 THR A CA 1
ATOM 745 C C . THR A 1 96 ? 4.443 13.013 9.239 1.00 98.25 96 THR A C 1
ATOM 747 O O . THR A 1 96 ? 4.865 11.855 9.242 1.00 98.25 96 THR A O 1
ATOM 750 N N . GLU A 1 97 ? 3.200 13.321 9.577 1.00 98.56 97 GLU A N 1
ATOM 751 C CA . GLU A 1 97 ? 2.176 12.356 9.952 1.00 98.56 97 GLU A CA 1
ATOM 752 C C . GLU A 1 97 ? 0.877 12.643 9.202 1.00 98.56 97 GLU A C 1
ATOM 754 O O . GLU A 1 97 ? 0.683 13.714 8.621 1.00 98.56 97 GLU A O 1
ATOM 759 N N . GLY A 1 98 ? -0.003 11.652 9.162 1.00 98.56 98 GLY A N 1
ATOM 760 C CA . GLY A 1 98 ? -1.287 11.755 8.489 1.00 98.56 98 GLY A CA 1
ATOM 761 C C . GLY A 1 98 ? -2.289 10.793 9.094 1.00 98.56 98 GLY A C 1
ATOM 762 O O . GLY A 1 98 ? -1.921 9.836 9.774 1.00 98.56 98 GLY A O 1
ATOM 763 N N . THR A 1 99 ? -3.569 11.040 8.844 1.00 98.81 99 THR A N 1
ATOM 764 C CA . THR A 1 99 ? -4.609 10.080 9.211 1.00 98.81 99 THR A CA 1
ATOM 765 C C . THR A 1 99 ? -4.458 8.800 8.388 1.00 98.81 99 THR A C 1
ATOM 767 O O . THR A 1 99 ? -3.950 8.840 7.266 1.00 98.81 99 THR A O 1
ATOM 770 N N . LEU A 1 100 ? -4.936 7.656 8.881 1.00 98.81 100 LEU A N 1
ATOM 771 C CA . LEU A 1 100 ? -4.933 6.409 8.104 1.00 98.81 100 LEU A CA 1
ATOM 772 C C . LEU A 1 100 ? -5.621 6.580 6.736 1.00 98.81 100 LEU A C 1
ATOM 774 O O . LEU A 1 100 ? -5.195 5.992 5.741 1.00 98.81 100 LEU A O 1
ATOM 778 N N . LEU A 1 101 ? -6.654 7.424 6.662 1.00 98.56 101 LEU A N 1
ATOM 779 C CA . LEU A 1 101 ? -7.276 7.815 5.399 1.00 98.56 101 LEU A CA 1
ATOM 780 C C . LEU A 1 101 ? -6.279 8.470 4.426 1.00 98.56 101 LEU A C 1
ATOM 782 O O . LEU A 1 101 ? -6.281 8.147 3.238 1.00 98.56 101 LEU A O 1
ATOM 786 N N . GLU A 1 102 ? -5.431 9.376 4.906 1.00 98.69 102 GLU A N 1
ATOM 787 C CA . GLU A 1 102 ? -4.392 10.007 4.089 1.00 98.69 102 GLU A CA 1
ATOM 788 C C . GLU A 1 102 ? -3.349 8.986 3.612 1.00 98.69 102 GLU A C 1
ATOM 790 O O . GLU A 1 102 ? -2.998 8.982 2.432 1.00 98.69 102 GLU A O 1
ATOM 795 N N . HIS A 1 103 ? -2.930 8.057 4.478 1.00 98.88 103 HIS A N 1
ATOM 796 C CA . HIS A 1 103 ? -2.040 6.952 4.092 1.00 98.88 103 HIS A CA 1
ATOM 797 C C . HIS A 1 103 ? -2.633 6.113 2.947 1.00 98.88 103 HIS A C 1
ATOM 799 O O . HIS A 1 103 ? -1.981 5.856 1.929 1.00 98.88 103 HIS A O 1
ATOM 805 N N . CYS A 1 104 ? -3.916 5.755 3.060 1.00 98.69 104 CYS A N 1
ATOM 806 C CA . CYS A 1 104 ? -4.642 5.022 2.022 1.00 98.69 104 CYS A CA 1
ATOM 807 C C . CYS A 1 104 ? -4.733 5.806 0.702 1.00 98.69 104 CYS A C 1
ATOM 809 O O . CYS A 1 104 ? -4.525 5.238 -0.370 1.00 98.69 104 CYS A O 1
ATOM 811 N N . ARG A 1 105 ? -5.003 7.118 0.756 1.00 98.19 105 ARG A N 1
ATOM 812 C CA . ARG A 1 105 ? -5.053 7.979 -0.439 1.00 98.19 105 ARG A CA 1
ATOM 813 C C . ARG A 1 105 ? -3.704 8.060 -1.141 1.00 98.19 105 ARG A C 1
ATOM 815 O O . ARG A 1 105 ? -3.658 7.942 -2.365 1.00 98.19 105 ARG A O 1
ATOM 822 N N . ARG A 1 106 ? -2.614 8.216 -0.386 1.00 98.56 106 ARG A N 1
ATOM 823 C CA . ARG A 1 106 ? -1.253 8.232 -0.942 1.00 98.56 106 ARG A CA 1
ATOM 824 C C . ARG A 1 106 ? -0.878 6.901 -1.570 1.00 98.56 106 ARG A C 1
ATOM 826 O O . ARG A 1 106 ? -0.297 6.907 -2.648 1.00 98.56 106 ARG A O 1
ATOM 833 N N . ALA A 1 107 ? -1.259 5.785 -0.952 1.00 98.44 107 ALA A N 1
ATOM 834 C CA . ALA A 1 107 ? -1.048 4.458 -1.522 1.00 98.44 107 ALA A CA 1
ATOM 835 C C . ALA A 1 107 ? -1.751 4.304 -2.881 1.00 98.44 107 ALA A C 1
ATOM 837 O O . ALA A 1 107 ? -1.112 3.939 -3.865 1.00 98.44 107 ALA A O 1
ATOM 838 N N . ILE A 1 108 ? -3.038 4.662 -2.963 1.00 98.19 108 ILE A N 1
ATOM 839 C CA . ILE A 1 108 ? -3.808 4.614 -4.218 1.00 98.19 108 ILE A CA 1
ATOM 840 C C . ILE A 1 108 ? -3.171 5.523 -5.278 1.00 98.19 108 ILE A C 1
ATOM 842 O O . ILE A 1 108 ? -2.925 5.092 -6.403 1.00 98.19 108 ILE A O 1
ATOM 846 N N . ALA A 1 109 ? -2.848 6.768 -4.916 1.00 97.75 109 ALA A N 1
ATOM 847 C CA . ALA A 1 109 ? -2.219 7.718 -5.832 1.00 97.75 109 ALA A CA 1
ATOM 848 C C . ALA A 1 109 ? -0.833 7.249 -6.307 1.00 97.75 109 ALA A C 1
ATOM 850 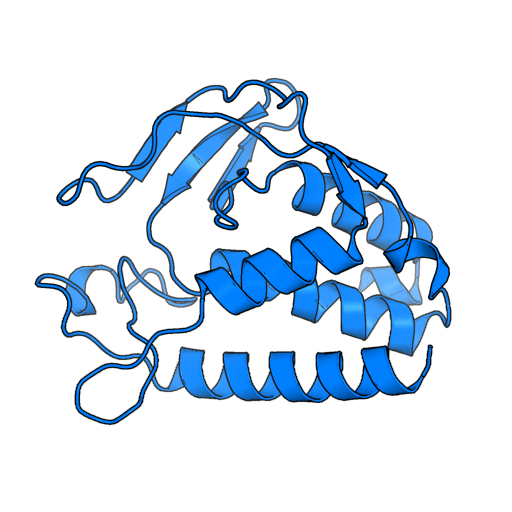O O . ALA A 1 109 ? -0.466 7.473 -7.459 1.00 97.75 109 ALA A O 1
ATOM 851 N N . ARG A 1 110 ? -0.063 6.578 -5.443 1.00 96.94 110 ARG A N 1
ATOM 852 C CA . ARG A 1 110 ? 1.257 6.027 -5.771 1.00 96.94 110 ARG A CA 1
ATOM 853 C C . ARG A 1 110 ? 1.178 4.839 -6.733 1.00 96.94 110 ARG A C 1
ATOM 855 O O . ARG A 1 110 ? 2.097 4.640 -7.541 1.00 96.94 110 ARG A O 1
ATOM 8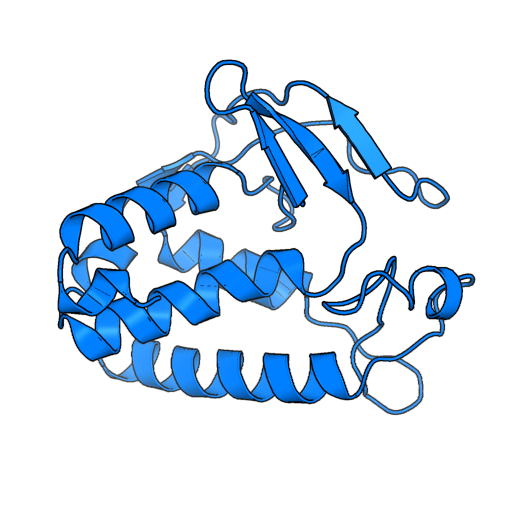62 N N . SER A 1 111 ? 0.122 4.041 -6.630 1.00 95.94 111 SER A N 1
ATOM 863 C CA . SER A 1 111 ? -0.095 2.882 -7.498 1.00 95.94 111 SER A CA 1
ATOM 864 C C . SER A 1 111 ? -0.664 3.262 -8.862 1.00 95.94 111 SER A C 1
ATOM 866 O O . SER A 1 111 ? -0.307 2.608 -9.841 1.00 95.94 111 SER A O 1
ATOM 868 N N . ALA A 1 112 ? -1.401 4.377 -8.951 1.00 94.69 112 ALA A N 1
ATOM 869 C CA . ALA A 1 112 ? -1.960 4.894 -10.197 1.00 94.69 112 ALA A CA 1
ATOM 870 C C . ALA A 1 112 ? -0.898 5.001 -11.305 1.00 94.69 112 ALA A C 1
ATOM 872 O O . ALA A 1 112 ? 0.000 5.848 -11.293 1.00 94.69 112 ALA A O 1
ATOM 873 N N . SER A 1 113 ? -1.001 4.105 -12.280 1.00 95.88 113 SER A N 1
ATOM 874 C CA . SER A 1 113 ? -0.129 4.046 -13.445 1.00 95.88 113 SER A CA 1
ATOM 875 C C . SER A 1 113 ? -0.909 3.518 -14.640 1.00 95.88 113 SER A C 1
ATOM 877 O O . SER A 1 113 ? -1.908 2.826 -14.483 1.00 95.88 113 SER A O 1
ATOM 8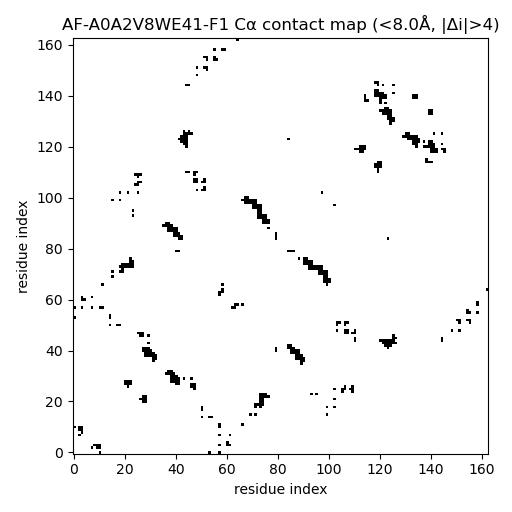79 N N . ALA A 1 114 ? -0.460 3.869 -15.839 1.00 96.12 114 ALA A N 1
ATOM 880 C CA . ALA A 1 114 ? -1.066 3.401 -17.073 1.00 96.12 114 ALA A CA 1
ATOM 881 C C . ALA A 1 114 ? 0.033 3.186 -18.110 1.00 96.12 114 ALA A C 1
ATOM 883 O O . ALA A 1 114 ? 0.793 4.105 -18.428 1.00 96.12 114 ALA A O 1
ATOM 884 N N . GLY A 1 115 ? 0.135 1.961 -18.606 1.00 96.25 115 GLY A N 1
ATOM 885 C CA . GLY A 1 115 ? 0.939 1.623 -19.762 1.00 96.25 115 GLY A CA 1
ATOM 886 C C . GLY A 1 115 ? 0.203 1.905 -21.078 1.00 96.25 115 GLY A C 1
ATOM 887 O O . GLY A 1 115 ? -0.868 2.521 -21.093 1.00 96.25 115 GLY A O 1
ATOM 888 N N . PRO A 1 116 ? 0.781 1.475 -22.212 1.00 95.94 116 PRO A N 1
ATOM 889 C CA . PRO A 1 116 ? 0.242 1.731 -23.547 1.00 95.94 116 PRO A CA 1
ATOM 890 C C . PRO A 1 116 ? -1.189 1.233 -23.787 1.00 95.94 116 PRO A C 1
ATOM 892 O O . PRO A 1 116 ? -1.867 1.777 -24.657 1.00 95.94 116 PRO A O 1
ATOM 895 N N . HIS A 1 117 ? -1.655 0.227 -23.041 1.00 97.38 117 HIS A N 1
ATOM 896 C CA . HIS A 1 117 ? -3.009 -0.320 -23.171 1.00 97.38 117 HIS A CA 1
ATOM 897 C C . HIS A 1 117 ? -3.969 0.218 -22.100 1.00 97.38 117 HIS A C 1
ATOM 899 O O . HIS A 1 117 ? -5.102 -0.249 -22.000 1.00 97.38 117 HIS A O 1
ATOM 905 N N . GLY A 1 118 ? -3.527 1.189 -21.294 1.00 96.31 118 GLY A N 1
ATOM 906 C CA . GLY A 1 118 ? -4.294 1.718 -20.167 1.00 96.31 118 GLY A CA 1
ATOM 907 C C . GLY A 1 118 ? -4.306 0.800 -18.942 1.00 96.31 118 GLY A C 1
ATOM 908 O O . GLY A 1 118 ? -5.117 1.012 -18.047 1.00 96.31 118 GLY A O 1
ATOM 909 N N . LEU A 1 119 ? -3.435 -0.214 -18.897 1.00 97.88 119 LEU A N 1
ATOM 910 C CA . LEU A 1 119 ? -3.300 -1.123 -17.758 1.00 97.88 119 LEU A CA 1
ATOM 911 C C . LEU A 1 119 ? -2.219 -0.627 -16.782 1.00 97.88 119 LEU A C 1
ATOM 913 O O . LEU A 1 119 ? -1.259 0.010 -17.221 1.00 97.88 119 LEU A O 1
ATOM 917 N N . PRO A 1 120 ? -2.304 -0.948 -15.480 1.00 98.06 120 PRO A N 1
ATOM 918 C CA . PRO A 1 120 ? -1.265 -0.606 -14.517 1.00 98.06 120 PRO A CA 1
ATOM 919 C C . PRO A 1 120 ? 0.081 -1.232 -14.871 1.00 98.06 120 PRO A C 1
ATOM 921 O O . PRO A 1 120 ? 0.161 -2.384 -15.310 1.00 98.06 120 PRO A O 1
ATOM 924 N N . LEU A 1 121 ? 1.157 -0.479 -14.650 1.00 97.88 121 LEU A N 1
ATOM 925 C CA . LEU A 1 121 ? 2.515 -0.967 -14.861 1.00 97.88 121 LEU A CA 1
ATOM 926 C C . LEU A 1 121 ? 2.905 -1.926 -13.733 1.00 97.88 121 LEU A C 1
ATOM 928 O O . LEU A 1 121 ? 2.864 -1.554 -12.562 1.00 97.88 121 LEU A O 1
ATOM 932 N N . ILE A 1 122 ? 3.397 -3.114 -14.091 1.00 97.50 122 ILE A N 1
ATOM 933 C CA . ILE A 1 122 ? 3.843 -4.129 -13.120 1.00 97.50 122 ILE A CA 1
ATOM 934 C C . ILE A 1 122 ? 5.126 -3.710 -12.377 1.00 97.50 122 ILE A C 1
ATOM 936 O O . ILE A 1 122 ? 5.467 -4.266 -11.342 1.00 97.50 122 ILE A O 1
ATOM 940 N N . LYS A 1 123 ? 5.859 -2.707 -12.885 1.00 95.50 123 LYS A N 1
ATOM 941 C CA . LYS A 1 123 ? 7.097 -2.169 -12.286 1.00 95.50 123 LYS A CA 1
ATOM 942 C C . LYS A 1 123 ? 8.110 -3.283 -11.949 1.00 95.50 123 LYS A C 1
ATOM 944 O O . LYS A 1 123 ? 8.654 -3.891 -12.864 1.00 95.50 123 LYS A O 1
ATOM 949 N N . GLY A 1 124 ? 8.423 -3.507 -10.672 1.00 94.12 124 GLY A N 1
ATOM 950 C CA . GLY A 1 124 ? 9.345 -4.560 -10.231 1.00 94.12 124 GLY A CA 1
ATOM 951 C C . GLY A 1 124 ? 8.710 -5.951 -10.127 1.00 94.12 124 GLY A C 1
ATOM 952 O O . GLY A 1 124 ? 9.442 -6.930 -10.035 1.00 94.12 124 GLY A O 1
ATOM 953 N N . GLY A 1 125 ? 7.380 -6.037 -10.151 1.00 96.44 125 GLY A N 1
ATOM 954 C CA . GLY A 1 125 ? 6.587 -7.234 -9.877 1.00 96.44 125 GLY A CA 1
ATOM 955 C C . GLY A 1 125 ? 5.206 -6.851 -9.337 1.00 96.44 125 GLY A C 1
ATOM 956 O O . GLY A 1 125 ? 4.991 -5.710 -8.924 1.00 96.44 125 GLY A O 1
ATOM 957 N N . ASP A 1 126 ? 4.272 -7.791 -9.367 1.00 96.75 126 ASP A N 1
ATOM 958 C CA . ASP A 1 126 ? 3.013 -7.733 -8.620 1.00 96.75 126 ASP A CA 1
ATOM 959 C C . ASP A 1 126 ? 2.984 -8.893 -7.611 1.00 96.75 126 ASP A C 1
ATOM 961 O O . ASP A 1 126 ? 4.033 -9.450 -7.290 1.00 96.75 126 ASP A O 1
ATOM 965 N N . TRP A 1 127 ? 1.798 -9.302 -7.162 1.00 97.50 127 TRP A N 1
ATOM 966 C CA . TRP A 1 127 ? 1.620 -10.386 -6.196 1.00 97.50 127 TRP A CA 1
ATOM 967 C C . TRP A 1 127 ? 2.282 -11.714 -6.590 1.00 97.50 127 TRP A C 1
ATOM 969 O O . TRP A 1 127 ? 2.576 -12.539 -5.724 1.00 97.50 127 TRP A O 1
ATOM 979 N N . ASN A 1 128 ? 2.511 -11.959 -7.886 1.00 97.31 128 ASN A N 1
ATOM 980 C CA . ASN A 1 128 ? 3.310 -13.096 -8.321 1.00 97.31 128 ASN A CA 1
ATOM 981 C C . ASN A 1 128 ? 4.783 -12.693 -8.472 1.00 97.31 128 ASN A C 1
ATOM 983 O O . ASN A 1 128 ? 5.221 -12.273 -9.547 1.00 97.31 128 ASN A O 1
ATOM 987 N N . ASP A 1 129 ? 5.571 -12.952 -7.428 1.00 93.88 129 ASP A N 1
ATOM 988 C CA . ASP A 1 129 ? 7.019 -12.694 -7.396 1.00 93.88 129 ASP A CA 1
ATOM 989 C C . ASP A 1 129 ? 7.796 -13.342 -8.562 1.00 93.88 129 ASP A C 1
ATOM 991 O O . ASP A 1 129 ? 8.871 -12.876 -8.949 1.00 93.88 129 ASP A O 1
ATOM 995 N N . GLY A 1 130 ? 7.259 -14.403 -9.179 1.00 95.44 130 GLY A N 1
ATOM 996 C CA . GLY A 1 130 ? 7.848 -15.046 -10.356 1.00 95.44 130 GLY A CA 1
ATOM 997 C C . GLY A 1 130 ? 7.819 -14.185 -11.628 1.00 95.44 130 GLY A C 1
ATOM 998 O O . GLY A 1 130 ? 8.541 -14.478 -12.582 1.00 95.44 130 GLY A O 1
ATOM 999 N N . LEU A 1 131 ? 7.019 -13.114 -11.657 1.00 94.62 131 LEU A N 1
ATOM 1000 C CA . LEU A 1 131 ? 6.912 -12.167 -12.774 1.00 94.62 131 LEU A CA 1
ATOM 1001 C C . LEU A 1 131 ? 7.895 -10.983 -12.668 1.00 94.62 131 LEU A C 1
ATOM 1003 O O . LEU A 1 131 ? 7.783 -10.010 -13.417 1.00 94.62 131 LEU A O 1
ATOM 1007 N N . ASN A 1 132 ? 8.919 -11.083 -11.816 1.00 91.69 132 ASN A N 1
ATOM 1008 C CA . ASN A 1 132 ? 9.913 -10.037 -11.519 1.00 91.69 132 ASN A CA 1
ATOM 1009 C C . ASN A 1 132 ? 10.769 -9.525 -12.703 1.00 91.69 132 ASN A C 1
ATOM 1011 O O . ASN A 1 132 ? 11.559 -8.593 -12.549 1.00 91.69 132 ASN A O 1
ATOM 1015 N N . ARG A 1 133 ? 10.643 -10.112 -13.900 1.00 93.12 133 ARG A N 1
ATOM 1016 C CA . ARG A 1 133 ? 11.320 -9.643 -15.126 1.00 93.12 133 ARG A CA 1
ATOM 1017 C C . ARG A 1 133 ? 10.391 -8.977 -16.136 1.00 93.12 133 ARG A C 1
ATOM 1019 O O . ARG A 1 133 ? 10.889 -8.361 -17.077 1.00 93.12 133 ARG A O 1
ATOM 1026 N N . VAL A 1 134 ? 9.072 -9.076 -15.956 1.00 93.69 134 VAL A N 1
ATOM 1027 C CA . VAL A 1 134 ? 8.072 -8.580 -16.920 1.00 93.69 134 VAL A CA 1
ATOM 1028 C C . VAL A 1 134 ? 8.134 -7.058 -17.058 1.00 93.69 134 VAL A C 1
ATOM 1030 O O . VAL A 1 134 ? 7.995 -6.529 -18.157 1.00 93.69 134 VAL A O 1
ATOM 1033 N N . GLY A 1 135 ? 8.386 -6.341 -15.961 1.00 92.50 135 GLY A N 1
ATOM 1034 C CA . GLY A 1 135 ? 8.448 -4.880 -15.965 1.00 92.50 135 GLY A CA 1
ATOM 1035 C C . GLY A 1 135 ? 9.814 -4.277 -16.306 1.00 92.50 135 GLY A C 1
ATOM 1036 O O . GLY A 1 135 ? 9.937 -3.049 -16.329 1.00 92.50 135 GLY A O 1
ATOM 1037 N N . LEU A 1 136 ? 10.837 -5.089 -16.612 1.00 89.06 136 LEU A N 1
ATOM 1038 C CA . LEU A 1 136 ? 12.146 -4.573 -17.031 1.00 89.06 136 LEU A CA 1
ATOM 1039 C C . LEU A 1 136 ? 12.002 -3.700 -18.287 1.00 89.06 136 LEU A C 1
ATOM 1041 O O . LEU A 1 136 ? 11.357 -4.071 -19.264 1.00 89.06 136 LEU A O 1
ATOM 1045 N N . GLY A 1 137 ? 12.596 -2.506 -18.255 1.00 88.44 137 GLY A N 1
ATOM 1046 C CA . GLY A 1 137 ? 12.426 -1.502 -19.311 1.00 88.44 137 GLY A CA 1
ATOM 1047 C C . GLY A 1 137 ? 11.145 -0.664 -19.197 1.00 88.44 137 GLY A C 1
ATOM 1048 O O . GLY A 1 137 ? 10.894 0.158 -20.075 1.00 88.44 137 GLY A O 1
ATOM 1049 N N . GLY A 1 138 ? 10.355 -0.837 -18.130 1.00 91.06 138 GLY A N 1
ATOM 1050 C CA . GLY A 1 138 ? 9.272 0.075 -17.744 1.00 91.06 138 GLY A CA 1
ATOM 1051 C C . GLY A 1 138 ? 8.009 -0.007 -18.601 1.00 91.06 138 GLY A C 1
ATOM 1052 O O . GLY A 1 138 ? 7.236 0.945 -18.621 1.00 91.06 138 GLY A O 1
ATOM 1053 N N . LYS A 1 139 ? 7.813 -1.111 -19.331 1.00 93.44 139 LYS A N 1
ATOM 1054 C CA . LYS A 1 139 ? 6.676 -1.300 -20.254 1.00 93.44 139 LYS A CA 1
ATOM 1055 C C . LYS A 1 139 ? 5.750 -2.458 -19.888 1.00 93.44 139 LYS A C 1
ATOM 1057 O O . LYS A 1 139 ? 4.712 -2.602 -20.519 1.00 93.44 139 LYS A O 1
ATOM 1062 N N . GLY A 1 140 ? 6.138 -3.295 -18.926 1.00 96.50 140 GLY A N 1
ATOM 1063 C CA . GLY A 1 140 ? 5.306 -4.408 -18.482 1.00 96.50 140 GLY A CA 1
ATOM 1064 C C . GLY A 1 140 ? 4.044 -3.903 -17.790 1.00 96.50 140 GLY A C 1
ATOM 1065 O O . GLY A 1 140 ? 4.118 -3.023 -16.933 1.00 96.50 140 GLY A O 1
ATOM 1066 N N . GLU A 1 141 ? 2.907 -4.486 -18.143 1.00 98.06 141 GLU A N 1
ATOM 1067 C CA . GLU A 1 141 ? 1.591 -4.193 -17.575 1.00 98.06 141 GLU A CA 1
ATOM 1068 C C . GLU A 1 141 ? 1.043 -5.438 -16.865 1.00 98.06 141 GLU A C 1
ATOM 1070 O O . GLU A 1 141 ? 1.370 -6.562 -17.254 1.00 98.06 141 GLU A O 1
ATOM 1075 N N . SER A 1 142 ? 0.209 -5.253 -15.838 1.00 98.31 142 SER A N 1
ATOM 1076 C CA . SER A 1 142 ? -0.426 -6.357 -15.106 1.00 98.31 142 SER A CA 1
ATOM 1077 C C . SER A 1 142 ? -1.951 -6.270 -15.147 1.00 98.31 142 SER A C 1
ATOM 1079 O O . SER A 1 142 ? -2.568 -5.326 -14.652 1.00 98.31 142 SER A O 1
ATOM 1081 N N . VAL A 1 143 ? -2.574 -7.308 -15.712 1.00 98.12 143 VAL A N 1
ATOM 1082 C CA . VAL A 1 143 ? -4.036 -7.485 -15.700 1.00 98.12 143 VAL A CA 1
ATOM 1083 C C . VAL A 1 143 ? -4.530 -7.850 -14.301 1.00 98.12 143 VAL A C 1
ATOM 1085 O O . VAL A 1 143 ? -5.609 -7.420 -13.901 1.00 98.12 143 VAL A O 1
ATOM 1088 N N . TRP A 1 144 ? -3.750 -8.627 -13.543 1.00 98.25 144 TRP A N 1
ATOM 1089 C CA . TRP A 1 144 ? -4.097 -8.960 -12.162 1.00 98.25 144 TRP A CA 1
ATOM 1090 C C . TRP A 1 144 ? -4.126 -7.696 -11.298 1.00 98.25 144 TRP A C 1
ATOM 1092 O O . TRP A 1 144 ? -5.107 -7.466 -10.592 1.00 98.25 144 TRP A O 1
ATOM 1102 N N . LEU A 1 145 ? -3.116 -6.830 -11.442 1.00 98.25 145 LEU A N 1
ATOM 1103 C CA . LEU A 1 145 ? -3.063 -5.550 -10.741 1.00 98.25 145 LEU A CA 1
ATOM 1104 C C . LEU A 1 145 ? -4.228 -4.642 -11.143 1.00 98.25 145 LEU A C 1
ATOM 1106 O O . LEU A 1 145 ? -4.823 -4.024 -10.271 1.00 98.25 145 LEU A O 1
ATOM 1110 N N . ALA A 1 146 ? -4.616 -4.617 -12.424 1.00 98.25 146 ALA A N 1
ATOM 1111 C CA . ALA A 1 146 ? -5.797 -3.876 -12.876 1.00 98.25 146 ALA A CA 1
ATOM 1112 C C . ALA A 1 146 ? -7.076 -4.320 -12.146 1.00 98.25 146 ALA A C 1
ATOM 1114 O O . ALA A 1 146 ? -7.832 -3.490 -11.644 1.00 98.25 146 ALA A O 1
ATOM 1115 N N . TRP A 1 147 ? -7.311 -5.632 -12.049 1.00 98.44 147 TRP A N 1
ATOM 11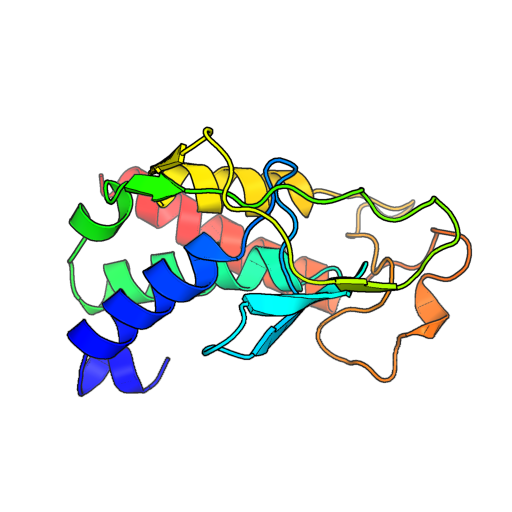16 C CA . TRP A 1 147 ? -8.446 -6.165 -11.292 1.00 98.44 147 TRP A CA 1
ATOM 1117 C C . TRP A 1 147 ? -8.355 -5.828 -9.808 1.00 98.44 147 TRP A C 1
ATOM 1119 O O . TRP A 1 147 ? -9.366 -5.478 -9.198 1.00 98.44 147 TRP A O 1
ATOM 1129 N N . PHE A 1 148 ? -7.157 -5.910 -9.232 1.00 98.44 148 PHE A N 1
ATOM 1130 C CA . PHE A 1 148 ? -6.954 -5.574 -7.833 1.00 98.44 148 PHE A CA 1
ATOM 1131 C C . PHE A 1 148 ? -7.226 -4.088 -7.563 1.00 98.44 148 PHE A C 1
ATOM 1133 O O . PHE A 1 148 ? -7.991 -3.777 -6.654 1.00 98.44 148 PHE A O 1
ATOM 1140 N N . GLU A 1 149 ? -6.715 -3.179 -8.397 1.00 98.00 149 GLU A N 1
ATOM 1141 C CA . GLU A 1 149 ? -7.007 -1.743 -8.329 1.00 98.00 149 GLU A CA 1
ATOM 1142 C C . GLU A 1 149 ? -8.508 -1.458 -8.430 1.00 98.00 149 GLU A C 1
ATOM 1144 O O . GLU A 1 149 ? -9.028 -0.687 -7.627 1.00 98.00 149 GLU A O 1
ATOM 1149 N N . ILE A 1 150 ? -9.232 -2.115 -9.343 1.00 98.00 150 ILE A N 1
ATOM 1150 C CA . ILE A 1 150 ? -10.695 -1.979 -9.452 1.00 98.00 150 ILE A CA 1
ATOM 1151 C C . ILE A 1 150 ? -11.384 -2.379 -8.140 1.00 98.00 150 ILE A C 1
ATOM 1153 O O . ILE A 1 150 ? -12.261 -1.655 -7.664 1.00 98.00 150 ILE A O 1
ATOM 1157 N N . CYS A 1 151 ? -10.996 -3.507 -7.539 1.00 98.00 151 CYS A N 1
ATOM 1158 C CA . CYS A 1 151 ? -11.537 -3.939 -6.249 1.00 98.00 151 CYS A CA 1
ATOM 1159 C C . CYS A 1 151 ? -11.264 -2.903 -5.153 1.00 98.00 151 CYS A C 1
ATOM 1161 O O . CYS A 1 151 ? -12.193 -2.497 -4.455 1.00 98.00 151 CYS A O 1
ATOM 1163 N N . VAL A 1 152 ? -10.016 -2.434 -5.041 1.00 98.31 152 VAL A N 1
ATOM 1164 C CA . VAL A 1 152 ? -9.621 -1.428 -4.046 1.00 98.31 152 VAL A CA 1
ATOM 1165 C C . VAL A 1 152 ? -10.404 -0.136 -4.230 1.00 98.31 152 VAL A C 1
ATOM 1167 O O . VAL A 1 152 ? -10.949 0.381 -3.260 1.00 98.31 152 VAL A O 1
ATOM 1170 N N . LEU A 1 153 ? -10.494 0.383 -5.454 1.00 97.75 153 LEU A N 1
ATOM 1171 C CA . LEU A 1 153 ? -11.183 1.640 -5.733 1.00 97.75 153 LEU A CA 1
ATOM 1172 C C . LEU A 1 153 ? -12.679 1.545 -5.431 1.00 97.75 153 LEU A C 1
ATOM 1174 O O . LEU A 1 153 ? -13.211 2.449 -4.795 1.00 97.75 153 LEU A O 1
ATOM 1178 N N . ASN A 1 154 ? -13.346 0.457 -5.819 1.00 97.75 154 ASN A N 1
ATOM 1179 C CA . ASN A 1 154 ? -14.767 0.265 -5.520 1.00 97.75 154 ASN A CA 1
ATOM 1180 C C . ASN A 1 154 ? -15.029 0.190 -4.009 1.00 97.75 154 ASN A C 1
ATOM 1182 O O . ASN A 1 154 ? -15.900 0.899 -3.504 1.00 97.75 154 ASN A O 1
ATOM 1186 N N . ASP A 1 155 ? -14.244 -0.612 -3.283 1.00 96.50 155 ASP A N 1
ATOM 1187 C CA . ASP A 1 155 ? -14.364 -0.732 -1.827 1.00 96.50 155 ASP A CA 1
ATOM 1188 C C . ASP A 1 155 ? -14.079 0.602 -1.122 1.00 96.50 155 ASP A C 1
ATOM 1190 O O . ASP A 1 155 ? -14.755 0.965 -0.157 1.00 96.50 155 ASP A O 1
ATOM 1194 N N . PHE A 1 156 ? -13.091 1.355 -1.609 1.00 95.56 156 PHE A N 1
ATOM 1195 C CA . PHE A 1 156 ? -12.701 2.626 -1.011 1.00 95.56 156 PHE A CA 1
ATOM 1196 C C . PHE A 1 156 ? -13.689 3.755 -1.330 1.00 95.56 156 PHE A C 1
ATOM 1198 O O . PHE A 1 156 ? -13.953 4.588 -0.469 1.00 95.56 156 PHE A O 1
ATOM 1205 N N . ILE A 1 157 ? -14.283 3.782 -2.528 1.00 95.44 157 ILE A N 1
ATOM 1206 C CA . ILE A 1 157 ? -15.365 4.719 -2.871 1.00 95.44 157 ILE A CA 1
ATOM 1207 C C . ILE A 1 157 ? -16.562 4.507 -1.942 1.00 95.44 157 ILE A C 1
ATOM 1209 O O . ILE A 1 157 ? -17.081 5.475 -1.388 1.00 95.44 157 ILE A O 1
ATOM 1213 N N . GLU A 1 158 ? -16.975 3.255 -1.732 1.00 92.44 158 GLU A N 1
ATOM 1214 C CA . GLU A 1 158 ? -18.073 2.939 -0.817 1.00 92.44 158 GLU A CA 1
ATOM 1215 C C . GLU A 1 158 ? -17.745 3.366 0.619 1.00 92.44 158 GLU A C 1
ATOM 1217 O O . GLU A 1 158 ? -18.562 4.011 1.275 1.00 92.44 158 GLU A O 1
ATOM 1222 N N . LEU A 1 159 ? -16.523 3.088 1.082 1.00 92.75 159 LEU A N 1
ATOM 1223 C CA . LEU A 1 159 ? -16.043 3.517 2.394 1.00 92.75 159 LEU A CA 1
ATOM 1224 C C . LEU A 1 159 ? -16.135 5.038 2.586 1.00 92.75 159 LEU A C 1
ATOM 1226 O O . LEU A 1 159 ? -16.544 5.497 3.650 1.00 92.75 159 LEU A O 1
ATOM 1230 N N . LEU A 1 160 ? -15.755 5.819 1.571 1.00 91.75 160 LEU A N 1
ATOM 1231 C CA . LEU A 1 160 ? -15.813 7.282 1.623 1.00 91.75 160 LEU A CA 1
ATOM 1232 C C . LEU A 1 160 ? -17.244 7.825 1.604 1.00 91.75 160 LEU A C 1
ATOM 1234 O O . LEU A 1 160 ? -17.469 8.902 2.144 1.00 91.75 160 LEU A O 1
ATOM 1238 N N . ALA A 1 161 ? -18.191 7.108 0.997 1.00 87.75 161 ALA A N 1
ATOM 1239 C CA . ALA A 1 161 ? -19.600 7.497 0.964 1.00 87.75 161 ALA A CA 1
ATOM 1240 C C . ALA A 1 161 ? -20.345 7.198 2.278 1.00 87.75 161 ALA A C 1
ATOM 1242 O O . ALA A 1 161 ? -21.380 7.803 2.544 1.00 87.75 161 ALA A O 1
ATOM 1243 N N . LEU A 1 162 ? -19.840 6.256 3.082 1.00 72.81 162 LEU A N 1
ATOM 1244 C CA . LEU A 1 162 ? -20.409 5.875 4.382 1.00 72.81 162 LEU A CA 1
ATOM 1245 C C . LEU A 1 162 ? -19.977 6.790 5.539 1.00 72.81 162 LEU A C 1
ATOM 1247 O O . LEU A 1 162 ? -20.484 6.636 6.651 1.00 72.81 162 LEU A O 1
ATOM 1251 N N . ARG A 1 163 ? -19.028 7.696 5.294 1.00 66.50 163 ARG A N 1
ATOM 1252 C CA . ARG A 1 163 ? -18.527 8.667 6.267 1.00 66.50 163 ARG A CA 1
ATOM 1253 C C . ARG A 1 163 ? -19.310 9.973 6.192 1.00 66.50 163 ARG A C 1
ATOM 1255 O O . ARG A 1 163 ? -19.585 10.529 7.278 1.00 66.50 163 ARG A O 1
#

Secondary structure (DSSP, 8-state):
-THHHH-HHHHHHHHHHHHTTBBTTS-BEEEE-TTT--EEEE-BSSGGGHHHHHHHHHHHHH--GGGGG-EEEEEE-PPPPTT--EEEE-PEEEEEEEEHHHHHHHHHHHH----TTSPPB-BTB-S-GGGTTTTTTS--B-HHHHHHHHHHHHHHHHHHH--

Solvent-accessible surface area (backbone atoms only — not comparable to full-atom values): 8864 Å² total; per-residue (Å²): 118,77,43,50,80,80,40,41,68,59,43,53,52,49,52,54,55,55,51,44,42,22,32,79,83,20,48,41,49,74,45,64,42,89,91,75,52,38,26,32,38,56,40,51,41,47,66,31,49,52,55,40,40,52,50,34,53,44,27,74,72,68,67,55,62,69,60,42,67,41,75,41,42,22,24,43,67,86,76,75,53,93,88,50,60,65,46,79,46,66,60,46,80,38,95,53,64,38,28,44,49,51,53,31,50,34,9,50,61,56,52,66,50,64,37,99,86,67,33,26,45,21,44,43,12,46,93,54,68,88,46,48,65,57,12,65,92,76,69,22,59,26,72,67,55,40,55,49,50,52,53,35,50,55,46,43,52,53,51,62,72,75,108

pLDDT: mean 96.33, std 3.95, range [66.5, 98.88]

Radius of gyration: 15.66 Å; Cα contacts (8 Å, |Δi|>4): 277; chains: 1; bounding box: 38×30×41 Å

Sequence (163 aa):
MALVHAAPEIARGHILCAAARQFVEGDVQHWWHPESGAGVRTRISDDPLWLPFVTARYVRTTGDATILDQIVPFLEAKPLEAQQTESLSIPIVSHTEGTLLEHCRRAIARSASAGPHGLPLIKGGDWNDGLNRVGLGGKGESVWLAWFEICVLNDFIELLALR

Foldseek 3Di:
DVCLVVPLVVLLVVLLVQLLQAAPQLFGFPDADPPQQWGKGFFQQCRSLVSLLSVLVSCVSPVPLVQQQDKHFHWDDDDADPPGGMDTDRTDTDPDIDGSVVSNVSSLVSNDDQAPVGATQRGCHYPPNVCRCQCVVNHRGDPVVRVSSVSSVVSNVVSVVVD

Nearest PDB structures (foldseek):
  8rf9-assembly1_A  TM=9.654E-01  e=3.399E-14  Agrobacterium tumefaciens
  8rfg-assembly1_A  TM=9.699E-01  e=1.328E-13  Agrobacterium tumefaciens
  8rf0-assembly1_A  TM=9.605E-01  e=3.634E-13  Agrobacterium tumefaciens
  8h6h-assembly1_A  TM=7.136E-01  e=4.612E-05  Acetivibrio thermocellus